Protein AF-A0A1I2FC26-F1 (afdb_monomer)

Structure (mmCIF, N/CA/C/O backbone):
data_AF-A0A1I2FC26-F1
#
_entry.id   AF-A0A1I2FC26-F1
#
loop_
_atom_site.group_PDB
_atom_site.id
_atom_site.type_symbol
_atom_site.label_atom_id
_atom_site.label_alt_id
_atom_site.label_comp_id
_atom_site.label_asym_id
_atom_site.label_entity_id
_atom_site.label_seq_id
_atom_site.pdbx_PDB_ins_code
_atom_site.Cartn_x
_atom_site.Cartn_y
_atom_site.Cartn_z
_atom_site.occupancy
_atom_site.B_iso_or_equiv
_atom_site.auth_seq_id
_atom_site.auth_comp_id
_atom_site.auth_asym_id
_atom_site.auth_atom_id
_atom_site.pdbx_PDB_model_num
ATOM 1 N N . MET A 1 1 ? 27.645 -32.324 -10.667 1.00 37.00 1 MET A N 1
ATOM 2 C CA . MET A 1 1 ? 27.078 -31.389 -9.675 1.00 37.00 1 MET A CA 1
ATOM 3 C C . MET A 1 1 ? 27.015 -30.011 -10.327 1.00 37.00 1 MET A C 1
ATOM 5 O O . MET A 1 1 ? 28.009 -29.304 -10.342 1.00 37.00 1 MET A O 1
ATOM 9 N N . ARG A 1 2 ? 25.910 -29.708 -11.016 1.00 39.06 2 ARG A N 1
ATOM 10 C CA . ARG A 1 2 ? 25.667 -28.442 -11.731 1.00 39.06 2 ARG A CA 1
ATOM 11 C C . ARG A 1 2 ? 24.153 -28.238 -11.766 1.00 39.06 2 ARG A C 1
ATOM 13 O O . ARG A 1 2 ? 23.501 -28.809 -12.629 1.00 39.06 2 ARG A O 1
ATOM 20 N N . ALA A 1 3 ? 23.611 -27.564 -10.758 1.00 38.88 3 ALA A N 1
ATOM 21 C CA . ALA A 1 3 ? 22.201 -27.173 -10.684 1.00 38.88 3 ALA A CA 1
ATOM 22 C C . ALA A 1 3 ? 21.998 -26.243 -9.474 1.00 38.88 3 ALA A C 1
ATOM 24 O O . ALA A 1 3 ? 21.450 -26.688 -8.473 1.00 38.88 3 ALA A O 1
ATOM 25 N N . ALA A 1 4 ? 22.517 -25.010 -9.519 1.00 36.75 4 ALA A N 1
ATOM 26 C CA . ALA A 1 4 ? 22.165 -23.961 -8.545 1.00 36.75 4 ALA A CA 1
ATOM 27 C C . ALA A 1 4 ? 22.642 -22.543 -8.947 1.00 36.75 4 ALA A C 1
ATOM 29 O O . ALA A 1 4 ? 22.916 -21.755 -8.054 1.00 36.75 4 ALA A O 1
ATOM 30 N N . ASP A 1 5 ? 22.783 -22.210 -10.239 1.00 41.78 5 ASP A N 1
ATOM 31 C CA . ASP A 1 5 ? 23.407 -20.926 -10.647 1.00 41.78 5 ASP A CA 1
ATOM 32 C C . ASP A 1 5 ? 22.543 -20.013 -11.539 1.00 41.78 5 ASP A C 1
ATOM 34 O O . ASP A 1 5 ? 23.031 -19.014 -12.049 1.00 41.78 5 ASP A O 1
ATOM 38 N N . GLU A 1 6 ? 21.245 -20.279 -11.705 1.00 44.19 6 GLU A N 1
ATOM 39 C CA . GLU A 1 6 ? 20.371 -19.401 -12.504 1.00 44.19 6 GLU A CA 1
ATOM 40 C C . GLU A 1 6 ? 19.007 -19.211 -11.831 1.00 44.19 6 GLU A C 1
ATOM 42 O O . GLU A 1 6 ? 18.039 -19.888 -12.162 1.00 44.19 6 GLU A O 1
ATOM 47 N N . SER A 1 7 ? 18.914 -18.305 -10.853 1.00 47.28 7 SER A N 1
ATOM 48 C CA . SER A 1 7 ? 17.616 -17.742 -10.433 1.00 47.28 7 SER A CA 1
ATOM 49 C C . SER A 1 7 ? 17.755 -16.406 -9.688 1.00 47.28 7 SER A C 1
ATOM 51 O O . SER A 1 7 ? 16.970 -16.112 -8.788 1.00 47.28 7 SER A O 1
ATOM 53 N N . ASP A 1 8 ? 18.731 -15.577 -10.057 1.00 55.38 8 ASP A N 1
ATOM 54 C CA . AS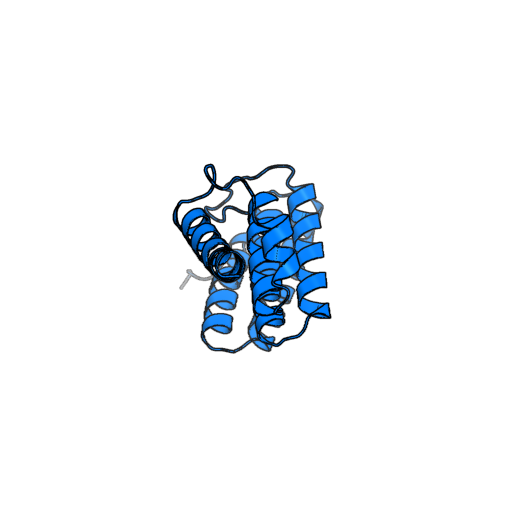P A 1 8 ? 18.916 -14.239 -9.473 1.00 55.38 8 ASP A CA 1
ATOM 55 C C . ASP A 1 8 ? 18.080 -13.171 -10.212 1.00 55.38 8 ASP A C 1
ATOM 57 O O . ASP A 1 8 ? 18.463 -12.008 -10.293 1.00 55.38 8 ASP A O 1
ATOM 61 N N . ASP A 1 9 ? 16.942 -13.563 -10.807 1.00 70.06 9 ASP A N 1
ATOM 62 C CA . ASP A 1 9 ? 16.025 -12.611 -11.436 1.00 70.06 9 ASP A CA 1
ATOM 63 C C . ASP A 1 9 ? 15.339 -11.779 -10.337 1.00 70.06 9 ASP A C 1
ATOM 65 O O . ASP A 1 9 ? 14.575 -12.332 -9.531 1.00 70.06 9 ASP A O 1
ATOM 69 N N . PRO A 1 10 ? 15.556 -10.448 -10.299 1.00 65.38 10 PRO A N 1
ATOM 70 C CA . PRO A 1 10 ? 14.929 -9.566 -9.321 1.00 65.38 10 PRO A CA 1
ATOM 71 C C . PRO A 1 10 ? 13.401 -9.692 -9.270 1.00 65.38 10 PRO A C 1
ATOM 73 O O . PRO A 1 10 ? 12.816 -9.499 -8.205 1.00 65.38 10 PRO A O 1
ATOM 76 N N . LEU A 1 11 ? 12.746 -10.055 -10.381 1.00 65.69 11 LEU A N 1
ATOM 77 C CA . LEU A 1 11 ? 11.296 -10.271 -10.415 1.00 65.69 11 LEU A CA 1
ATOM 78 C C . LEU A 1 11 ? 10.876 -11.555 -9.688 1.00 65.69 11 LEU A C 1
ATOM 80 O O . LEU A 1 11 ? 9.881 -11.553 -8.964 1.00 65.69 11 LEU A O 1
ATOM 84 N N . VAL A 1 12 ? 11.644 -12.640 -9.826 1.00 72.00 12 VAL A N 1
ATOM 85 C CA . VAL A 1 12 ? 11.379 -13.914 -9.134 1.00 72.00 12 VAL A CA 1
ATOM 86 C 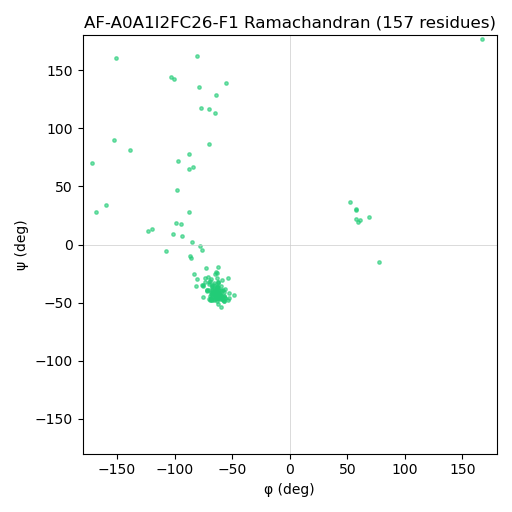C . VAL A 1 12 ? 11.577 -13.746 -7.629 1.00 72.00 12 VAL A C 1
ATOM 88 O O . VAL A 1 12 ? 10.745 -14.192 -6.835 1.00 72.00 12 VAL A O 1
ATOM 91 N N . LEU A 1 13 ? 12.626 -13.024 -7.229 1.00 70.25 13 LEU A N 1
ATOM 92 C CA . LEU A 1 13 ? 12.865 -12.672 -5.829 1.00 70.25 1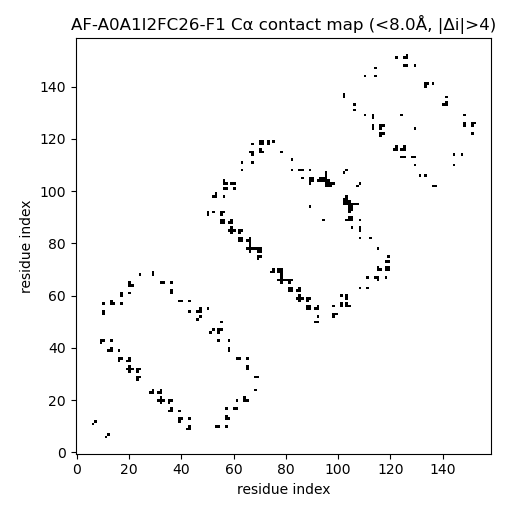3 LEU A CA 1
ATOM 93 C C . LEU A 1 13 ? 11.758 -11.772 -5.268 1.00 70.25 13 LEU A C 1
ATOM 95 O O . LEU A 1 13 ? 11.308 -11.986 -4.144 1.00 70.25 13 LEU A O 1
ATOM 99 N N . ALA A 1 14 ? 11.269 -10.805 -6.045 1.00 67.06 14 ALA A N 1
ATOM 100 C CA . ALA A 1 14 ? 10.157 -9.951 -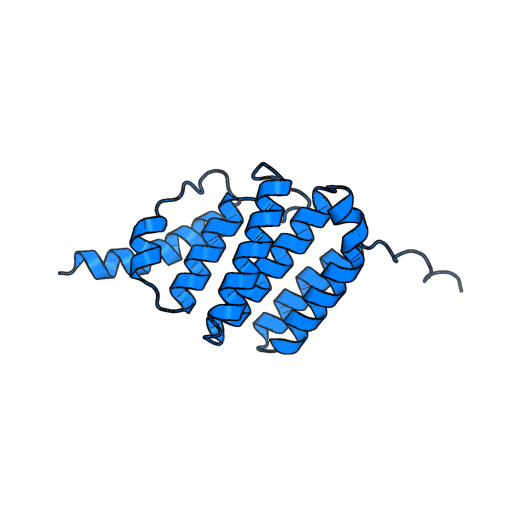5.641 1.00 67.06 14 ALA A CA 1
ATOM 101 C C . ALA A 1 14 ? 8.827 -10.714 -5.529 1.00 67.06 14 ALA A C 1
ATOM 103 O O . ALA A 1 14 ? 8.046 -10.464 -4.610 1.00 67.06 14 ALA A O 1
ATOM 104 N N . LEU A 1 15 ? 8.574 -11.690 -6.403 1.00 70.94 15 LEU A N 1
ATOM 105 C CA . LEU A 1 15 ? 7.409 -12.571 -6.302 1.00 70.94 15 LEU A CA 1
ATOM 106 C C . LEU A 1 15 ? 7.475 -13.464 -5.050 1.00 70.94 15 LEU A C 1
ATOM 108 O O . LEU A 1 15 ? 6.470 -13.641 -4.347 1.00 70.94 15 LEU A O 1
ATOM 112 N N . ALA A 1 16 ? 8.661 -13.994 -4.740 1.00 71.44 16 ALA A N 1
ATOM 113 C CA . ALA A 1 16 ? 8.909 -14.742 -3.512 1.00 71.44 16 ALA A CA 1
ATOM 114 C C . ALA A 1 16 ? 8.730 -13.849 -2.275 1.00 71.44 16 ALA A C 1
ATOM 116 O O . ALA A 1 16 ? 8.029 -14.239 -1.341 1.00 71.44 16 ALA A O 1
ATOM 117 N N . ALA A 1 17 ? 9.266 -12.625 -2.299 1.00 70.12 17 ALA A N 1
ATOM 118 C CA . ALA A 1 17 ? 9.092 -11.641 -1.236 1.00 70.12 17 ALA A CA 1
ATOM 119 C C . ALA A 1 17 ? 7.617 -11.278 -1.038 1.00 70.12 17 ALA A C 1
ATOM 121 O O . ALA A 1 17 ? 7.136 -11.307 0.086 1.00 70.12 17 ALA A O 1
ATOM 122 N N . ARG A 1 18 ? 6.850 -11.063 -2.115 1.00 68.50 18 ARG A N 1
ATOM 123 C CA . ARG A 1 18 ? 5.396 -10.846 -2.053 1.00 68.50 18 ARG A CA 1
ATOM 124 C C . ARG A 1 18 ? 4.704 -11.983 -1.294 1.00 68.50 18 ARG A C 1
ATOM 126 O O . ARG A 1 18 ? 3.872 -11.721 -0.421 1.00 68.50 18 ARG A O 1
ATOM 133 N N . SER A 1 19 ? 5.031 -13.234 -1.613 1.00 71.75 19 SER A N 1
ATOM 134 C CA . SER A 1 19 ? 4.465 -14.415 -0.943 1.00 71.75 19 SER A CA 1
ATOM 135 C C . SER A 1 19 ? 4.919 -14.522 0.519 1.00 71.75 19 SER A C 1
ATOM 137 O O . SER A 1 19 ? 4.095 -14.773 1.398 1.00 71.75 19 SER A O 1
ATOM 139 N N . GLY A 1 20 ? 6.195 -14.246 0.796 1.00 71.69 20 GLY A N 1
ATOM 140 C CA . GLY A 1 20 ? 6.768 -14.222 2.142 1.00 71.69 20 GLY A CA 1
ATOM 141 C C . GLY A 1 20 ? 6.149 -13.144 3.031 1.00 71.69 20 GLY A C 1
ATOM 142 O O . GLY A 1 20 ? 5.716 -13.453 4.135 1.00 71.69 20 GLY A O 1
ATOM 143 N N . THR A 1 21 ? 5.994 -11.915 2.532 1.00 70.88 21 THR A N 1
ATOM 144 C CA . THR A 1 21 ? 5.302 -10.820 3.224 1.00 70.88 21 THR A CA 1
ATOM 145 C C . THR A 1 21 ? 3.878 -11.242 3.572 1.00 70.88 21 THR A C 1
ATOM 147 O O . THR A 1 21 ? 3.451 -11.060 4.702 1.00 70.88 21 THR A O 1
ATOM 150 N N . HIS A 1 22 ? 3.146 -11.887 2.657 1.00 67.44 22 HIS A N 1
ATOM 151 C CA . HIS A 1 22 ? 1.801 -12.381 2.970 1.00 67.44 22 HIS A CA 1
ATOM 152 C C . HIS A 1 22 ? 1.793 -13.415 4.106 1.00 67.44 22 HIS A C 1
ATOM 154 O O . HIS A 1 22 ? 0.983 -13.304 5.024 1.00 67.44 22 HIS A O 1
ATOM 160 N N . ALA A 1 23 ? 2.713 -14.382 4.077 1.00 69.19 23 ALA A N 1
ATOM 161 C CA . ALA A 1 23 ? 2.825 -15.397 5.121 1.00 69.19 23 ALA A CA 1
ATOM 162 C C . ALA A 1 23 ? 3.247 -14.805 6.478 1.00 69.19 23 ALA A C 1
ATOM 164 O O . ALA A 1 23 ? 2.711 -15.196 7.513 1.00 69.19 23 ALA A O 1
ATOM 165 N N . LEU A 1 24 ? 4.178 -13.849 6.490 1.00 71.44 24 LEU A N 1
ATOM 166 C CA . LEU A 1 24 ? 4.630 -13.169 7.706 1.00 71.44 24 LEU A CA 1
ATOM 167 C C . LEU A 1 24 ? 3.496 -12.356 8.339 1.00 71.44 24 LEU A C 1
ATOM 169 O O . LEU A 1 24 ? 3.255 -12.474 9.539 1.00 71.44 24 LEU A O 1
ATOM 173 N N . LEU A 1 25 ? 2.723 -11.636 7.523 1.00 68.50 25 LEU A N 1
ATOM 174 C CA . LEU A 1 25 ? 1.541 -10.905 7.982 1.00 68.50 25 LEU A CA 1
ATOM 175 C C . LEU A 1 25 ? 0.451 -11.828 8.532 1.00 68.50 25 LEU A C 1
ATOM 177 O O . LEU A 1 25 ? -0.160 -11.507 9.547 1.00 68.50 25 LEU A O 1
ATOM 181 N N . ALA A 1 26 ? 0.237 -12.995 7.919 1.00 68.25 26 ALA A N 1
ATOM 182 C CA . ALA A 1 26 ? -0.710 -13.988 8.427 1.00 68.25 26 ALA A CA 1
ATOM 183 C C . ALA A 1 26 ? -0.303 -14.571 9.796 1.00 68.25 26 ALA A C 1
ATOM 185 O O . ALA A 1 26 ? -1.165 -15.010 10.551 1.00 68.25 26 ALA A O 1
ATOM 186 N N . ASN A 1 27 ? 0.993 -14.552 10.127 1.00 71.44 27 ASN A N 1
ATOM 187 C CA . ASN A 1 27 ? 1.540 -15.060 11.390 1.00 71.44 27 ASN A CA 1
ATOM 188 C C . ASN A 1 27 ? 1.860 -13.958 12.412 1.00 71.44 27 ASN A C 1
ATOM 190 O O . ASN A 1 27 ? 2.496 -14.229 13.428 1.00 71.44 27 ASN A O 1
ATOM 194 N N . GLY A 1 28 ? 1.460 -12.713 12.148 1.00 67.75 28 GLY A N 1
ATOM 195 C CA . GLY A 1 28 ? 1.713 -11.590 13.044 1.00 67.75 28 GLY A CA 1
ATOM 196 C C . GLY A 1 28 ? 3.186 -11.174 13.161 1.00 67.75 28 GLY A C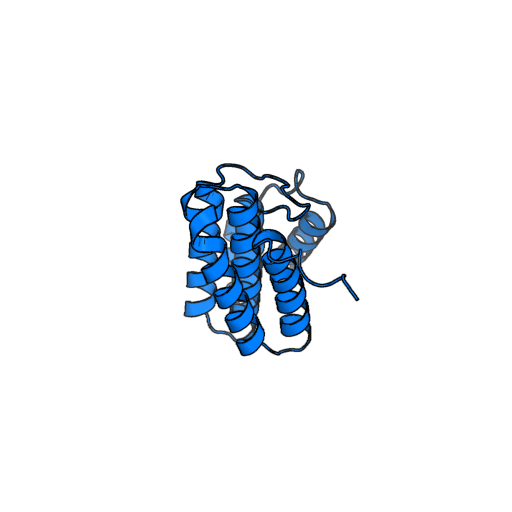 1
ATOM 197 O O . GLY A 1 28 ? 3.589 -10.591 14.164 1.00 67.75 28 GLY A O 1
ATOM 198 N N . ARG A 1 29 ? 4.007 -11.490 12.153 1.00 72.25 29 ARG A N 1
ATOM 199 C CA . ARG A 1 29 ? 5.430 -11.127 12.070 1.00 72.25 29 ARG A CA 1
ATOM 200 C C . ARG A 1 29 ? 5.614 -9.875 11.216 1.00 72.25 29 ARG A C 1
ATOM 202 O O . ARG A 1 29 ? 6.046 -9.934 10.068 1.00 72.25 29 ARG A O 1
ATOM 209 N N . TYR A 1 30 ? 5.200 -8.744 11.766 1.00 65.25 30 TYR A N 1
ATOM 210 C CA . TYR A 1 30 ? 5.012 -7.505 11.013 1.00 65.25 30 TYR A CA 1
ATOM 211 C C . TYR A 1 30 ? 6.323 -6.809 10.645 1.00 65.25 30 TYR A C 1
ATOM 213 O O . TYR A 1 30 ? 6.503 -6.450 9.483 1.00 65.25 30 TYR A O 1
ATOM 221 N N . ASP A 1 31 ? 7.259 -6.699 11.587 1.00 68.12 31 ASP A N 1
ATOM 222 C CA . ASP A 1 31 ? 8.572 -6.090 11.336 1.00 68.12 31 ASP A CA 1
ATOM 223 C C . ASP A 1 31 ? 9.346 -6.862 10.259 1.00 68.12 31 ASP A C 1
ATOM 225 O O . ASP A 1 31 ? 9.879 -6.270 9.322 1.00 68.12 31 ASP A O 1
ATOM 229 N N . ASP A 1 32 ? 9.295 -8.197 10.311 1.00 68.88 32 ASP A N 1
ATOM 230 C CA . ASP A 1 32 ? 9.901 -9.063 9.296 1.00 68.88 32 ASP A CA 1
ATOM 231 C C . ASP A 1 32 ? 9.252 -8.875 7.914 1.00 68.88 32 ASP A C 1
ATOM 233 O O . ASP A 1 32 ? 9.922 -8.921 6.880 1.00 68.88 32 ASP A O 1
ATOM 237 N N . ALA A 1 33 ? 7.930 -8.674 7.873 1.00 68.75 33 ALA A N 1
ATOM 238 C CA . ALA A 1 33 ? 7.199 -8.446 6.631 1.00 68.75 33 ALA A CA 1
ATOM 239 C C . ALA A 1 33 ? 7.587 -7.105 5.984 1.00 68.75 33 ALA A C 1
ATOM 241 O O . ALA A 1 33 ? 7.702 -7.034 4.754 1.00 68.75 33 ALA A O 1
ATOM 242 N N . LEU A 1 34 ? 7.808 -6.071 6.804 1.00 67.88 34 LEU A N 1
ATOM 243 C CA . LEU A 1 34 ? 8.292 -4.758 6.375 1.00 67.88 34 LEU A CA 1
ATOM 244 C C . LEU A 1 34 ? 9.742 -4.822 5.894 1.00 67.88 34 LEU A C 1
ATOM 246 O O . LEU A 1 34 ? 10.053 -4.299 4.823 1.00 67.88 34 LEU A O 1
ATOM 250 N N . GLU A 1 35 ? 10.622 -5.49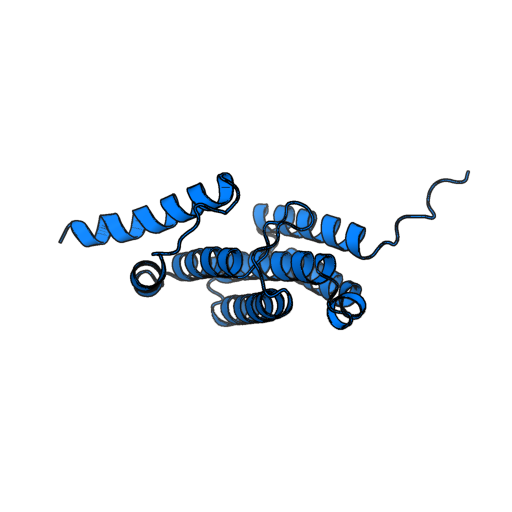7 6.633 1.00 76.56 35 GLU A N 1
ATOM 251 C CA . GLU A 1 35 ? 12.028 -5.664 6.258 1.00 76.56 35 GLU A CA 1
ATOM 252 C C . GLU A 1 35 ? 12.173 -6.420 4.929 1.00 76.56 35 GLU A C 1
ATOM 254 O O . GLU A 1 35 ? 12.907 -5.988 4.031 1.00 76.56 35 GLU A O 1
ATOM 259 N N . LEU A 1 36 ? 11.415 -7.507 4.755 1.00 75.44 36 LEU A N 1
ATOM 260 C CA . LEU A 1 36 ? 11.381 -8.268 3.508 1.00 75.44 36 LEU A CA 1
ATOM 261 C C . LEU A 1 36 ? 10.869 -7.416 2.338 1.00 75.44 36 LEU A C 1
ATOM 263 O O . LEU A 1 36 ? 11.428 -7.472 1.239 1.00 75.44 36 LEU A O 1
ATOM 267 N N . GLY A 1 37 ? 9.843 -6.594 2.578 1.00 72.38 37 GLY A N 1
ATOM 268 C CA . GLY A 1 37 ? 9.311 -5.666 1.585 1.00 72.38 37 GLY A CA 1
ATOM 269 C C . GLY A 1 37 ? 10.329 -4.605 1.157 1.00 72.38 37 GLY A C 1
ATOM 270 O O . GLY A 1 37 ? 10.552 -4.413 -0.038 1.00 72.38 37 GLY A O 1
ATOM 271 N N . ASN A 1 38 ? 11.011 -3.978 2.117 1.00 72.69 38 ASN A N 1
ATOM 272 C CA . ASN A 1 38 ? 12.062 -2.987 1.863 1.00 72.69 38 ASN A CA 1
ATOM 273 C C . ASN A 1 38 ? 13.251 -3.594 1.105 1.00 72.69 38 ASN A C 1
ATOM 275 O O . ASN A 1 38 ? 13.799 -2.987 0.185 1.00 72.69 38 ASN A O 1
ATOM 279 N N . THR A 1 39 ? 13.614 -4.828 1.449 1.00 78.44 39 THR A N 1
ATOM 280 C CA . THR A 1 39 ? 14.682 -5.577 0.783 1.00 78.44 39 THR A CA 1
ATOM 281 C C . THR A 1 39 ? 14.339 -5.878 -0.679 1.00 78.44 39 THR A C 1
ATOM 283 O O . THR A 1 39 ? 15.202 -5.779 -1.556 1.00 78.44 39 THR A O 1
ATOM 286 N N . ALA A 1 40 ? 13.084 -6.225 -0.969 1.00 75.81 40 ALA A N 1
ATOM 287 C CA . ALA A 1 40 ? 12.609 -6.419 -2.336 1.00 75.81 40 ALA A CA 1
ATOM 288 C C . ALA A 1 40 ? 12.555 -5.093 -3.112 1.00 75.81 40 ALA A C 1
ATOM 290 O O . ALA A 1 40 ? 12.994 -5.040 -4.260 1.00 75.81 40 ALA A O 1
ATOM 291 N N . ALA A 1 41 ? 12.104 -4.012 -2.469 1.00 73.38 41 ALA A N 1
ATOM 292 C CA . ALA A 1 41 ? 12.070 -2.672 -3.053 1.00 73.38 41 ALA A CA 1
ATOM 293 C C . ALA A 1 41 ? 13.458 -2.191 -3.491 1.00 73.38 41 ALA A C 1
ATOM 295 O O . ALA A 1 41 ? 13.636 -1.753 -4.628 1.00 73.38 41 ALA A O 1
ATOM 296 N N . ALA A 1 42 ? 14.466 -2.357 -2.631 1.00 79.00 42 ALA A N 1
ATOM 297 C CA . ALA A 1 42 ? 15.843 -1.996 -2.952 1.00 79.00 42 ALA A CA 1
ATOM 298 C C . ALA A 1 42 ? 16.359 -2.740 -4.197 1.00 79.00 42 ALA A C 1
ATOM 300 O O . ALA A 1 42 ? 17.025 -2.142 -5.044 1.00 79.00 42 ALA A O 1
ATOM 301 N N . ARG A 1 43 ? 16.001 -4.022 -4.353 1.00 78.94 43 ARG A N 1
ATOM 302 C CA . ARG A 1 43 ? 16.386 -4.838 -5.517 1.00 78.94 43 ARG A CA 1
ATOM 303 C C . ARG A 1 43 ? 15.634 -4.487 -6.801 1.00 78.94 43 ARG A C 1
ATOM 305 O O . ARG A 1 43 ? 16.184 -4.677 -7.881 1.00 78.94 43 ARG A O 1
ATOM 312 N N . LEU A 1 44 ? 14.405 -3.983 -6.701 1.00 79.25 44 LEU A N 1
ATOM 313 C CA . LEU A 1 44 ? 13.606 -3.557 -7.856 1.00 79.25 44 LEU A CA 1
ATOM 314 C C . LEU A 1 44 ? 13.890 -2.116 -8.303 1.00 79.25 44 LEU A C 1
ATOM 316 O O . LEU A 1 44 ? 13.470 -1.740 -9.395 1.00 79.25 44 LEU A O 1
ATOM 320 N N . SER A 1 45 ? 14.612 -1.329 -7.501 1.00 78.88 45 SER A N 1
ATOM 321 C CA . SER A 1 45 ? 14.834 0.111 -7.712 1.00 78.88 45 SER A CA 1
ATOM 322 C C . SER A 1 45 ? 15.272 0.493 -9.134 1.00 78.88 45 SER A C 1
ATOM 324 O O . SER A 1 45 ? 14.728 1.431 -9.709 1.00 78.88 45 SER A O 1
ATOM 326 N N . SER A 1 46 ? 16.194 -0.257 -9.746 1.00 81.50 46 SER A N 1
ATOM 327 C CA . SER A 1 46 ? 16.676 0.009 -11.110 1.00 81.50 46 SER A CA 1
ATOM 328 C C . SER A 1 46 ? 15.632 -0.260 -12.198 1.00 81.50 46 SER A C 1
ATOM 330 O O . SER A 1 46 ? 15.627 0.422 -13.218 1.00 81.50 46 SER A O 1
ATOM 332 N N . ARG A 1 47 ? 14.737 -1.232 -11.986 1.00 81.00 47 ARG A N 1
ATOM 333 C CA . ARG A 1 47 ? 13.643 -1.561 -12.914 1.00 81.00 47 ARG A CA 1
ATOM 334 C C . ARG A 1 47 ? 12.454 -0.622 -12.747 1.00 81.00 47 ARG A C 1
ATOM 336 O O . ARG A 1 47 ? 11.849 -0.233 -13.738 1.00 81.00 47 ARG A O 1
ATOM 343 N N . VAL A 1 48 ? 12.174 -0.210 -11.511 1.00 80.94 48 VAL A N 1
ATOM 344 C CA . VAL A 1 48 ? 11.207 0.855 -11.210 1.00 80.94 48 VAL A CA 1
ATOM 345 C C . VAL A 1 48 ? 11.644 2.161 -11.870 1.00 80.94 48 VAL A C 1
ATOM 347 O O . VAL A 1 48 ? 10.854 2.767 -12.575 1.00 80.94 48 VAL A O 1
ATOM 350 N N . ALA A 1 49 ? 12.927 2.529 -11.772 1.00 83.25 49 ALA A N 1
ATOM 351 C CA . ALA A 1 49 ? 13.471 3.700 -12.469 1.00 83.25 49 ALA A CA 1
ATOM 352 C C . ALA A 1 49 ? 13.385 3.607 -14.008 1.00 83.25 49 ALA A C 1
ATOM 354 O O . ALA A 1 49 ? 13.475 4.623 -14.693 1.00 83.25 49 ALA A O 1
ATOM 355 N N . ALA A 1 50 ? 13.224 2.399 -14.554 1.00 85.38 50 ALA A N 1
ATOM 356 C CA . ALA A 1 50 ? 13.006 2.154 -15.976 1.00 85.38 50 ALA A CA 1
ATOM 357 C C . ALA A 1 50 ? 11.513 2.053 -16.355 1.00 85.38 50 ALA A C 1
ATOM 359 O O . ALA A 1 50 ? 11.216 1.692 -17.494 1.00 85.38 50 ALA A O 1
ATOM 360 N N . ASN A 1 51 ? 10.588 2.343 -15.429 1.00 81.19 51 ASN A N 1
ATOM 361 C CA . ASN A 1 51 ? 9.139 2.177 -15.584 1.00 81.19 51 ASN A CA 1
ATOM 362 C C . ASN A 1 51 ? 8.731 0.771 -16.053 1.00 81.19 51 ASN A C 1
ATOM 364 O O . ASN A 1 51 ? 7.802 0.617 -16.844 1.00 81.19 51 ASN A O 1
ATOM 368 N N . ASP A 1 52 ? 9.429 -0.270 -15.581 1.00 82.44 52 ASP A N 1
ATOM 369 C CA . ASP A 1 52 ? 9.047 -1.662 -15.840 1.00 82.44 52 ASP A CA 1
ATOM 370 C C . ASP A 1 52 ? 7.692 -1.955 -15.158 1.00 82.44 52 ASP A C 1
ATOM 372 O O . ASP A 1 52 ? 7.634 -2.000 -13.920 1.00 82.44 52 ASP A O 1
ATOM 376 N N . PRO A 1 53 ? 6.606 -2.210 -15.920 1.00 81.06 53 PRO A N 1
ATOM 377 C CA . PRO A 1 53 ? 5.273 -2.409 -15.355 1.00 81.06 53 PRO A CA 1
ATOM 378 C C . PRO A 1 53 ? 5.198 -3.571 -14.358 1.00 81.06 53 PRO A C 1
ATOM 380 O O . PRO A 1 53 ? 4.422 -3.527 -13.399 1.00 81.06 53 PRO A O 1
ATOM 383 N N . ALA A 1 54 ? 6.021 -4.610 -14.539 1.00 78.94 54 ALA A N 1
ATOM 384 C CA . ALA A 1 54 ? 6.069 -5.744 -13.621 1.00 78.94 54 ALA A CA 1
ATOM 385 C C . ALA A 1 54 ? 6.719 -5.362 -12.284 1.00 78.94 54 ALA A C 1
ATOM 387 O O . ALA A 1 54 ? 6.248 -5.785 -11.225 1.00 78.94 54 ALA A O 1
ATOM 388 N N . ALA A 1 55 ? 7.774 -4.545 -12.323 1.00 79.94 55 ALA A N 1
ATOM 389 C CA . ALA A 1 55 ? 8.450 -4.061 -11.125 1.00 79.94 55 ALA A CA 1
ATOM 390 C C . ALA A 1 55 ? 7.563 -3.085 -10.337 1.00 79.94 55 ALA A C 1
ATOM 392 O O . ALA A 1 55 ? 7.433 -3.248 -9.122 1.00 79.94 55 ALA A O 1
ATOM 393 N N . LEU A 1 56 ? 6.899 -2.147 -11.028 1.00 83.56 56 LEU A N 1
ATOM 394 C CA . LEU A 1 56 ? 5.916 -1.229 -10.437 1.00 83.56 56 LEU A CA 1
ATOM 395 C C . LEU A 1 56 ? 4.784 -2.005 -9.750 1.00 83.56 56 LEU A C 1
ATOM 397 O O . LEU A 1 56 ? 4.496 -1.786 -8.574 1.00 83.56 56 LEU A O 1
ATOM 401 N N . SER A 1 57 ? 4.221 -2.999 -10.445 1.00 82.38 57 SER A N 1
ATOM 402 C CA . SER A 1 57 ? 3.129 -3.828 -9.922 1.00 82.38 57 SER A CA 1
ATOM 403 C C . SER A 1 57 ? 3.518 -4.635 -8.682 1.00 82.38 57 SER A C 1
ATOM 405 O O . SER A 1 57 ? 2.760 -4.723 -7.711 1.00 82.38 57 SER A O 1
ATOM 407 N N . LEU A 1 58 ? 4.707 -5.244 -8.691 1.00 80.75 58 LEU A N 1
ATOM 408 C CA . LEU A 1 58 ? 5.193 -6.034 -7.561 1.00 80.75 58 LEU A CA 1
ATOM 409 C C . LEU A 1 58 ? 5.497 -5.154 -6.350 1.00 80.75 58 LEU A C 1
ATOM 411 O O . LEU A 1 58 ? 5.072 -5.488 -5.241 1.00 80.75 58 LEU A O 1
ATOM 415 N N . LEU A 1 59 ? 6.195 -4.036 -6.559 1.00 82.75 59 LEU A N 1
ATOM 416 C CA . LEU A 1 59 ? 6.544 -3.114 -5.484 1.00 82.75 59 LEU A CA 1
ATOM 417 C C . LEU A 1 59 ? 5.297 -2.472 -4.868 1.00 82.75 59 LEU A C 1
ATOM 419 O O . LEU A 1 59 ? 5.141 -2.466 -3.646 1.00 82.75 59 LEU A O 1
ATOM 423 N N . GLY A 1 60 ? 4.362 -2.030 -5.705 1.00 85.69 60 GLY A N 1
ATOM 424 C CA . GLY A 1 60 ? 3.095 -1.476 -5.258 1.00 85.69 60 GLY A CA 1
ATOM 425 C C . GLY A 1 60 ? 2.296 -2.461 -4.403 1.00 85.69 60 GLY A C 1
ATOM 426 O O . GLY A 1 60 ? 1.862 -2.128 -3.303 1.00 85.69 60 GLY A O 1
ATOM 427 N N . MET A 1 61 ? 2.194 -3.729 -4.816 1.00 83.94 61 MET A N 1
ATOM 428 C CA . MET A 1 61 ? 1.544 -4.766 -4.002 1.00 83.94 61 MET A CA 1
ATOM 429 C C . MET A 1 61 ? 2.234 -5.028 -2.659 1.00 83.94 61 MET A C 1
ATOM 431 O O . MET A 1 61 ? 1.557 -5.375 -1.686 1.00 83.94 61 MET A O 1
ATOM 435 N N . ILE A 1 62 ? 3.561 -4.905 -2.594 1.00 82.94 62 ILE A N 1
ATOM 436 C CA . ILE A 1 62 ? 4.308 -5.021 -1.337 1.00 82.94 62 ILE A CA 1
ATOM 437 C C . ILE A 1 62 ? 3.932 -3.864 -0.405 1.00 82.94 62 ILE A C 1
ATOM 439 O O . ILE A 1 62 ? 3.577 -4.118 0.747 1.00 82.94 62 ILE A O 1
ATOM 443 N N . HIS A 1 63 ? 3.927 -2.624 -0.903 1.00 86.50 63 HIS A N 1
ATOM 444 C CA . HIS A 1 63 ? 3.525 -1.452 -0.123 1.00 86.50 63 HIS A CA 1
ATOM 445 C C . HIS A 1 63 ? 2.078 -1.537 0.367 1.00 86.50 63 HIS A C 1
ATOM 447 O O . HIS A 1 63 ? 1.827 -1.311 1.546 1.00 86.50 63 HIS A O 1
ATOM 453 N N . LEU A 1 64 ? 1.141 -1.975 -0.475 1.00 87.44 64 LEU A N 1
ATOM 454 C CA . LEU A 1 64 ? -0.261 -2.144 -0.080 1.00 87.44 64 LEU A CA 1
ATOM 455 C C . LEU A 1 64 ? -0.445 -3.175 1.043 1.00 87.44 64 LEU A C 1
ATOM 457 O O . LEU A 1 64 ? -1.232 -2.973 1.967 1.00 87.44 64 LEU A O 1
ATOM 461 N N . ARG A 1 65 ? 0.302 -4.284 1.003 1.00 84.06 65 ARG A N 1
ATOM 462 C CA . ARG A 1 65 ? 0.274 -5.301 2.069 1.00 84.06 65 ARG A CA 1
ATOM 463 C C . ARG A 1 65 ? 0.883 -4.780 3.364 1.00 84.06 65 ARG A C 1
ATOM 465 O O . ARG A 1 65 ? 0.324 -5.012 4.432 1.00 84.06 65 ARG A O 1
ATOM 472 N N . ALA A 1 66 ? 1.997 -4.066 3.256 1.00 81.06 66 ALA A N 1
ATOM 473 C CA . ALA A 1 66 ? 2.640 -3.400 4.376 1.00 81.06 66 ALA A CA 1
ATOM 474 C C . ALA A 1 66 ? 1.733 -2.319 5.001 1.00 81.06 66 ALA A C 1
ATOM 476 O O . ALA A 1 66 ? 1.699 -2.183 6.220 1.00 81.06 66 ALA A O 1
ATOM 477 N N . ALA A 1 67 ? 0.946 -1.597 4.199 1.00 86.75 67 ALA A N 1
ATOM 478 C CA . ALA A 1 67 ? 0.000 -0.603 4.697 1.00 86.75 67 ALA A CA 1
ATOM 479 C C . ALA A 1 67 ? -1.118 -1.242 5.531 1.00 86.75 67 ALA A C 1
ATOM 481 O O . ALA A 1 67 ? -1.391 -0.790 6.639 1.00 86.75 67 ALA A O 1
ATOM 482 N N . VAL A 1 68 ? -1.717 -2.338 5.043 1.00 84.38 68 VAL A N 1
ATOM 483 C CA . VAL A 1 68 ? -2.718 -3.118 5.804 1.00 84.38 68 VAL A CA 1
ATOM 484 C C . VAL A 1 68 ? -2.124 -3.642 7.112 1.00 84.38 68 VAL A C 1
ATOM 486 O O . VAL A 1 68 ? -2.776 -3.625 8.152 1.00 84.38 68 VAL A O 1
ATOM 489 N N . ALA A 1 69 ? -0.870 -4.085 7.079 1.00 79.56 69 ALA A N 1
ATOM 490 C CA . ALA A 1 69 ? -0.153 -4.510 8.271 1.00 79.56 69 ALA A CA 1
ATOM 491 C C . ALA A 1 69 ? -0.035 -3.386 9.309 1.00 79.56 69 ALA A C 1
ATOM 493 O O . ALA A 1 69 ? -0.452 -3.562 10.450 1.00 79.56 69 ALA A O 1
ATOM 494 N N . ALA A 1 70 ? 0.481 -2.225 8.901 1.00 82.25 70 ALA A N 1
ATOM 495 C CA . ALA A 1 70 ? 0.630 -1.058 9.766 1.00 82.25 70 ALA A CA 1
ATOM 496 C C . ALA A 1 70 ? -0.722 -0.573 10.322 1.00 82.25 70 ALA A C 1
ATOM 498 O O . ALA A 1 70 ? -0.832 -0.268 11.509 1.00 82.25 70 ALA A O 1
ATOM 499 N N . ALA A 1 71 ? -1.774 -0.600 9.498 1.00 85.75 71 ALA A N 1
ATOM 500 C CA . ALA A 1 71 ? -3.134 -0.241 9.892 1.00 85.75 71 ALA A CA 1
ATOM 501 C C . ALA A 1 71 ? -3.658 -1.109 11.045 1.00 85.75 71 ALA A C 1
ATOM 503 O O . ALA A 1 71 ? -4.149 -0.594 12.048 1.00 85.75 71 ALA A O 1
ATOM 504 N N . ARG A 1 72 ? -3.460 -2.430 10.966 1.00 83.12 72 ARG A N 1
ATOM 505 C CA . ARG A 1 72 ? -3.845 -3.371 12.034 1.00 83.12 72 ARG A CA 1
ATOM 506 C C . ARG A 1 72 ? -3.076 -3.160 13.338 1.00 83.12 72 ARG A C 1
ATOM 508 O O . ARG A 1 72 ? -3.589 -3.497 14.400 1.00 83.12 72 ARG A O 1
ATOM 515 N N . HIS A 1 73 ? -1.886 -2.566 13.266 1.00 82.19 73 HIS A N 1
ATOM 516 C CA . HIS A 1 73 ? -1.105 -2.124 14.425 1.00 82.19 73 HIS A CA 1
ATOM 517 C C . HIS A 1 73 ? -1.475 -0.738 14.946 1.00 82.19 73 HIS A C 1
ATOM 519 O O . HIS A 1 73 ? -0.852 -0.272 15.898 1.00 82.19 73 HIS A O 1
ATOM 525 N N . GLN A 1 74 ? -2.475 -0.085 14.350 1.00 85.75 74 GLN A N 1
ATOM 526 C CA . GLN A 1 74 ? -2.846 1.298 14.646 1.00 85.75 74 GLN A CA 1
ATOM 527 C C . GLN A 1 74 ? -1.714 2.304 14.365 1.00 85.75 74 GLN A C 1
ATOM 529 O O . GLN A 1 74 ? -1.734 3.430 14.863 1.00 85.75 74 GLN A O 1
ATOM 534 N N . ASP A 1 75 ? -0.746 1.934 13.521 1.00 84.44 75 ASP A N 1
ATOM 535 C CA . ASP A 1 75 ? 0.302 2.834 13.044 1.00 84.44 75 ASP A CA 1
ATOM 536 C C . ASP A 1 75 ? -0.184 3.576 11.793 1.00 84.44 75 ASP A C 1
ATOM 538 O O . ASP A 1 75 ? 0.141 3.244 10.648 1.00 84.44 75 ASP A O 1
ATOM 542 N N . ARG A 1 76 ? -1.024 4.588 12.031 1.00 89.19 76 ARG A N 1
ATOM 543 C CA . ARG A 1 76 ? -1.589 5.435 10.975 1.00 89.19 76 ARG A CA 1
ATOM 544 C C . ARG A 1 76 ? -0.508 6.123 10.124 1.00 89.19 76 ARG A C 1
ATOM 546 O O . ARG A 1 76 ? -0.625 6.033 8.905 1.00 89.19 76 ARG A O 1
ATOM 553 N N . PRO A 1 77 ? 0.530 6.780 10.688 1.00 88.94 77 PRO A N 1
ATOM 554 C CA . PRO A 1 77 ? 1.565 7.429 9.880 1.00 88.94 77 PRO A CA 1
ATOM 555 C C . PRO A 1 77 ? 2.251 6.477 8.896 1.00 88.94 77 PRO A C 1
ATOM 557 O O . PRO A 1 77 ? 2.393 6.813 7.719 1.00 88.94 77 PRO A O 1
ATOM 560 N N . THR A 1 78 ? 2.631 5.278 9.349 1.00 84.06 78 THR A N 1
ATOM 561 C CA . THR A 1 78 ? 3.272 4.283 8.481 1.00 84.06 78 THR A CA 1
ATOM 562 C C . THR A 1 78 ? 2.299 3.753 7.431 1.00 84.06 78 THR A C 1
ATOM 564 O O . THR A 1 78 ? 2.662 3.658 6.258 1.00 84.06 78 THR A O 1
ATOM 567 N N . ALA A 1 79 ? 1.052 3.455 7.813 1.00 87.38 79 ALA A N 1
ATOM 568 C CA . ALA A 1 79 ? 0.031 2.973 6.884 1.00 87.38 79 ALA A CA 1
ATOM 569 C C . ALA A 1 79 ? -0.253 3.983 5.762 1.00 87.38 79 ALA A C 1
ATOM 571 O O . ALA A 1 79 ? -0.251 3.610 4.590 1.00 87.38 79 ALA A O 1
ATOM 572 N N . THR A 1 80 ? -0.434 5.262 6.104 1.00 89.25 80 THR A N 1
ATOM 573 C CA . THR A 1 80 ? -0.667 6.335 5.129 1.00 89.25 80 THR A CA 1
ATOM 574 C C . THR A 1 80 ? 0.535 6.518 4.203 1.00 89.25 80 THR A C 1
ATOM 576 O O . THR A 1 80 ? 0.364 6.472 2.991 1.00 89.25 80 THR A O 1
ATOM 579 N N . GLY A 1 81 ? 1.759 6.601 4.736 1.00 88.31 81 GLY A N 1
ATOM 580 C CA . GLY A 1 81 ? 2.951 6.764 3.895 1.00 88.31 81 GLY A CA 1
ATOM 581 C C . GLY A 1 81 ? 3.210 5.584 2.948 1.00 88.31 81 GLY A C 1
ATOM 582 O O . GLY A 1 81 ? 3.775 5.760 1.872 1.00 88.31 81 GLY A O 1
ATOM 583 N N . LEU A 1 82 ? 2.794 4.370 3.321 1.00 87.44 82 LEU A N 1
ATOM 584 C CA . LEU A 1 82 ? 2.865 3.199 2.443 1.00 87.44 82 LEU A CA 1
ATOM 585 C C . LEU A 1 82 ? 1.780 3.212 1.359 1.00 87.44 82 LEU A C 1
ATOM 587 O O . LEU A 1 82 ? 2.053 2.778 0.242 1.00 87.44 82 LEU A O 1
ATOM 591 N N . LEU A 1 83 ? 0.579 3.710 1.667 1.00 90.25 83 LEU A N 1
ATOM 592 C CA . LEU A 1 83 ? -0.471 3.911 0.668 1.00 90.25 83 LEU A CA 1
ATOM 593 C C . LEU A 1 83 ? -0.068 4.962 -0.363 1.00 90.25 83 LEU A C 1
ATOM 595 O O . LEU A 1 83 ? -0.231 4.709 -1.549 1.00 90.25 83 LEU A O 1
ATOM 599 N N . ASP A 1 84 ? 0.504 6.081 0.076 1.00 91.62 84 ASP A N 1
ATOM 600 C CA . ASP A 1 84 ? 0.903 7.170 -0.821 1.00 91.62 84 ASP A CA 1
ATOM 601 C C . ASP A 1 84 ? 2.000 6.704 -1.795 1.00 91.62 84 ASP A C 1
ATOM 603 O O . ASP A 1 84 ? 1.899 6.920 -2.997 1.00 91.62 84 ASP A O 1
ATOM 607 N N . ARG A 1 85 ? 2.983 5.924 -1.321 1.00 89.19 85 ARG A N 1
ATOM 608 C CA . ARG A 1 85 ? 3.981 5.285 -2.205 1.00 89.19 85 ARG A CA 1
ATOM 609 C C . ARG A 1 85 ? 3.365 4.291 -3.187 1.00 89.19 85 ARG A C 1
ATOM 611 O O . ARG A 1 85 ? 3.850 4.142 -4.302 1.00 89.19 85 ARG A O 1
ATOM 618 N N . ALA A 1 86 ? 2.343 3.546 -2.767 1.00 89.44 86 ALA A N 1
ATOM 619 C CA . ALA A 1 86 ? 1.644 2.637 -3.670 1.00 89.44 86 ALA A CA 1
ATOM 620 C C . ALA A 1 86 ? 0.817 3.398 -4.717 1.00 89.44 86 ALA A C 1
ATOM 622 O O . ALA A 1 86 ? 0.677 2.911 -5.833 1.00 89.44 86 ALA A O 1
ATOM 623 N N . GLU A 1 87 ? 0.287 4.567 -4.366 1.00 90.25 87 GLU A N 1
ATOM 624 C CA . GLU A 1 87 ? -0.438 5.456 -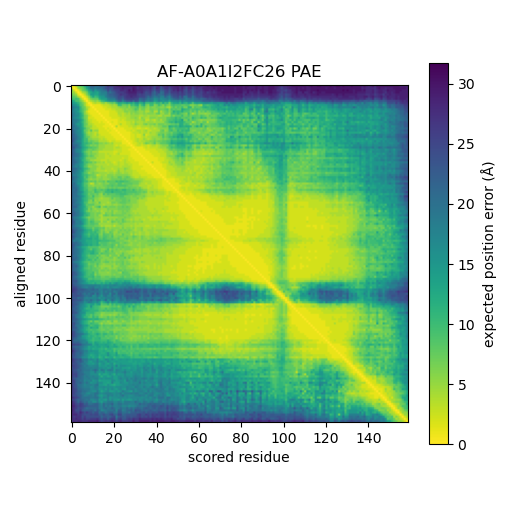5.274 1.00 90.25 87 GLU A CA 1
ATOM 625 C C . GLU A 1 87 ? 0.493 6.042 -6.336 1.00 90.25 87 GLU A C 1
ATOM 627 O O . GLU A 1 87 ? 0.207 5.884 -7.515 1.00 90.25 87 GLU A O 1
ATOM 632 N N . GLU A 1 88 ? 1.664 6.557 -5.946 1.00 89.94 88 GLU A N 1
ATOM 633 C CA . GLU A 1 88 ? 2.696 7.032 -6.885 1.00 89.94 88 GLU A CA 1
ATOM 634 C C . GLU A 1 88 ? 3.057 5.960 -7.931 1.00 89.94 88 GLU A C 1
ATOM 636 O O . GLU A 1 88 ? 3.074 6.221 -9.131 1.00 89.94 88 GLU A O 1
ATOM 641 N N . LEU A 1 89 ? 3.261 4.711 -7.494 1.00 86.75 89 LEU A N 1
ATOM 642 C CA . LEU A 1 89 ? 3.576 3.598 -8.399 1.00 86.75 89 LEU A CA 1
ATOM 643 C C . LEU A 1 89 ? 2.403 3.200 -9.304 1.00 86.75 89 LEU A C 1
ATOM 645 O O . LEU A 1 89 ? 2.618 2.660 -10.390 1.00 86.75 89 LEU A O 1
ATOM 649 N N . ALA A 1 90 ? 1.167 3.392 -8.844 1.00 86.25 90 ALA A N 1
ATOM 650 C CA . ALA A 1 90 ? -0.023 3.141 -9.647 1.00 86.25 90 ALA A CA 1
ATOM 651 C C . ALA A 1 90 ? -0.245 4.252 -10.683 1.00 86.25 90 ALA A C 1
ATOM 653 O O . ALA A 1 90 ? -0.658 3.950 -11.803 1.00 86.25 90 ALA A O 1
ATOM 654 N N . ASP A 1 91 ? 0.079 5.498 -10.340 1.00 86.62 91 ASP A N 1
ATOM 655 C CA . ASP A 1 91 ? 0.071 6.634 -11.261 1.00 86.62 91 ASP A CA 1
ATOM 656 C C . ASP A 1 91 ? 1.141 6.471 -12.348 1.00 86.62 91 ASP A C 1
ATOM 658 O O . ASP A 1 91 ? 0.843 6.656 -13.530 1.00 86.62 91 ASP A O 1
ATOM 662 N N . ASP A 1 92 ? 2.346 6.022 -11.977 1.00 84.00 92 ASP A N 1
ATOM 663 C CA . ASP A 1 92 ? 3.420 5.685 -12.923 1.00 84.00 92 ASP A CA 1
ATOM 664 C C . ASP A 1 92 ? 3.030 4.527 -13.860 1.00 84.00 92 ASP A C 1
ATOM 666 O O . ASP A 1 92 ? 3.440 4.489 -15.024 1.00 84.00 92 ASP A O 1
ATOM 670 N N . LEU A 1 93 ? 2.216 3.581 -13.374 1.00 80.94 93 LEU A N 1
ATOM 671 C CA . LEU A 1 93 ? 1.669 2.491 -14.185 1.00 80.94 93 LEU A CA 1
ATOM 672 C C . LEU A 1 93 ? 0.567 2.978 -15.145 1.00 80.94 93 LEU A C 1
ATOM 674 O O . LEU A 1 93 ? 0.425 2.434 -16.239 1.00 80.94 93 LEU A O 1
ATOM 678 N N . GLY A 1 94 ? -0.204 3.996 -14.753 1.00 71.25 94 GLY A N 1
ATOM 679 C CA . GLY A 1 94 ? -1.158 4.725 -15.597 1.00 71.25 94 GLY A CA 1
ATOM 680 C C . GLY A 1 94 ? -2.499 4.031 -15.880 1.00 71.25 94 GLY A C 1
ATOM 681 O O . GLY A 1 94 ? -3.447 4.693 -16.311 1.00 71.25 94 GLY A O 1
ATOM 682 N N . SER A 1 95 ? -2.628 2.727 -15.630 1.00 71.69 95 SER A N 1
ATOM 683 C CA . SER A 1 95 ? -3.883 1.981 -15.788 1.00 71.69 95 SER A CA 1
ATOM 684 C C . SER A 1 95 ? -3.990 0.794 -14.827 1.00 71.69 95 SER A C 1
ATOM 686 O O . SER A 1 95 ? -3.003 0.316 -14.266 1.00 71.69 95 SER A O 1
ATOM 688 N N . ASP A 1 96 ? -5.222 0.315 -14.618 1.00 64.00 96 ASP A N 1
ATOM 689 C CA . ASP A 1 96 ? -5.481 -0.947 -13.921 1.00 64.00 96 ASP A CA 1
ATOM 690 C C . ASP A 1 96 ? -5.025 -2.121 -14.792 1.00 64.00 96 ASP A C 1
ATOM 692 O O . ASP A 1 96 ? -5.805 -2.696 -15.552 1.00 64.00 96 ASP A O 1
ATOM 696 N N . GLU A 1 97 ? -3.750 -2.476 -14.691 1.00 60.50 97 GLU A N 1
ATOM 697 C CA . GLU A 1 97 ? -3.171 -3.557 -15.476 1.00 60.50 97 GLU A CA 1
ATOM 698 C C . GLU A 1 97 ? -3.043 -4.845 -14.658 1.00 60.50 97 GLU A C 1
ATOM 700 O O . GLU A 1 97 ? -2.705 -4.865 -13.475 1.00 60.50 97 GLU A O 1
ATOM 705 N N . ASN A 1 98 ? -3.288 -5.987 -15.300 1.00 55.50 98 ASN A N 1
ATOM 706 C CA . ASN A 1 98 ? -3.190 -7.293 -14.647 1.00 55.50 98 ASN A CA 1
ATOM 707 C C . ASN A 1 98 ? -1.845 -7.977 -14.922 1.00 55.50 98 ASN A C 1
ATOM 709 O O . ASN A 1 98 ? -1.792 -9.161 -15.268 1.00 55.50 98 ASN A O 1
ATOM 713 N N . TYR A 1 99 ? -0.741 -7.242 -14.778 1.00 52.28 99 TYR A N 1
ATOM 714 C CA . TYR A 1 99 ? 0.584 -7.840 -14.909 1.00 52.28 99 TYR A CA 1
ATOM 715 C C . TYR A 1 99 ? 0.792 -8.883 -13.796 1.00 52.28 99 TYR A C 1
ATOM 717 O O . TYR A 1 99 ? 0.558 -8.628 -12.608 1.00 52.28 99 TYR A O 1
ATOM 725 N N . TRP A 1 100 ? 1.203 -10.095 -14.187 1.00 47.16 100 TRP A N 1
ATOM 726 C CA . TRP A 1 100 ? 1.504 -11.216 -13.282 1.00 47.16 100 TRP A CA 1
ATOM 727 C C . TRP A 1 100 ? 0.357 -11.665 -12.356 1.00 47.16 100 TRP A C 1
ATOM 729 O O . TRP A 1 100 ? 0.610 -12.138 -11.247 1.00 47.16 100 TRP A O 1
ATOM 739 N N . HIS A 1 101 ? -0.909 -11.523 -12.771 1.00 51.34 101 HIS A N 1
ATOM 740 C CA . HIS A 1 101 ? -2.079 -11.845 -11.932 1.00 51.34 101 HIS A CA 1
ATOM 741 C C . HIS A 1 101 ? -2.126 -11.080 -10.596 1.00 51.34 101 HIS A C 1
ATOM 743 O O . HIS A 1 101 ? -2.752 -11.521 -9.629 1.00 51.34 101 HIS A O 1
ATOM 749 N N . THR A 1 102 ? -1.433 -9.943 -10.502 1.00 52.31 102 THR A N 1
ATOM 750 C CA . THR A 1 102 ? -1.401 -9.153 -9.267 1.00 52.31 102 THR A CA 1
ATOM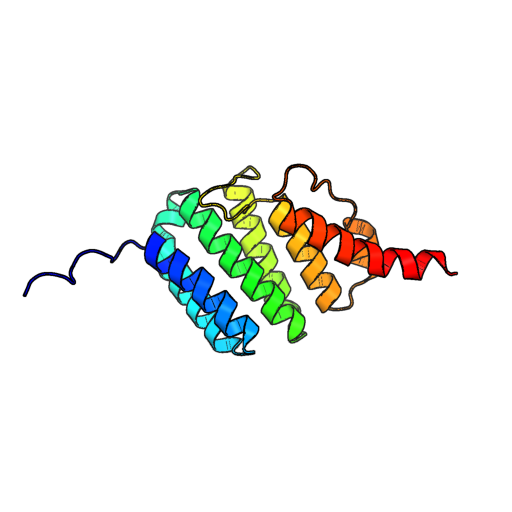 751 C C . THR A 1 102 ? -2.606 -8.227 -9.133 1.00 52.31 102 THR A C 1
ATOM 753 O O . THR A 1 102 ? -2.979 -7.910 -8.001 1.00 52.31 102 THR A O 1
ATOM 756 N N . GLY A 1 103 ? -3.222 -7.842 -10.260 1.00 63.34 103 GLY A N 1
ATOM 757 C CA . GLY A 1 103 ? -4.307 -6.861 -10.323 1.00 63.34 103 GLY A CA 1
ATOM 758 C C . GLY A 1 103 ? -3.921 -5.506 -9.728 1.00 63.34 103 GLY A C 1
ATOM 759 O O . GLY A 1 103 ? -4.767 -4.866 -9.108 1.00 63.34 103 GLY A O 1
ATOM 760 N N . PHE A 1 104 ? -2.641 -5.125 -9.796 1.00 75.94 104 PHE A N 1
ATOM 761 C CA . PHE A 1 104 ? -2.157 -3.857 -9.261 1.00 75.94 104 PHE A CA 1
ATOM 762 C C . PHE A 1 104 ? -2.471 -2.702 -10.212 1.00 75.94 104 PHE A C 1
ATOM 764 O O . PHE A 1 104 ? -2.276 -2.804 -11.414 1.00 75.94 104 PHE A O 1
ATOM 771 N N . GLY A 1 105 ? -2.950 -1.604 -9.642 1.00 82.06 105 GLY A N 1
ATOM 772 C CA . GLY A 1 105 ? -3.356 -0.413 -10.367 1.00 82.06 105 GLY A CA 1
ATOM 773 C C . GLY A 1 105 ? -4.147 0.529 -9.461 1.00 82.06 105 GLY A C 1
ATOM 774 O O . GLY A 1 105 ? -4.402 0.180 -8.296 1.00 82.06 105 GLY A O 1
ATOM 775 N N . PRO A 1 106 ? -4.541 1.705 -9.971 1.00 83.19 106 PRO A N 1
ATOM 776 C CA . PRO A 1 106 ? -5.204 2.746 -9.188 1.00 83.19 106 PRO A CA 1
ATOM 777 C C . PRO A 1 106 ? -6.439 2.254 -8.419 1.00 83.19 106 PRO A C 1
ATOM 779 O O . PRO A 1 106 ? -6.600 2.550 -7.233 1.00 83.19 106 PRO A O 1
ATOM 782 N N . THR A 1 107 ? -7.281 1.412 -9.027 1.00 82.44 107 THR A N 1
ATOM 783 C CA . THR A 1 107 ? -8.476 0.886 -8.346 1.00 82.44 107 THR A CA 1
ATOM 784 C C . THR A 1 107 ? -8.097 -0.043 -7.194 1.00 82.44 107 THR A C 1
ATOM 786 O O . THR A 1 107 ? -8.737 -0.044 -6.141 1.00 82.44 107 THR A O 1
ATOM 789 N N . ASN A 1 108 ? -7.023 -0.819 -7.343 1.00 82.69 108 ASN A N 1
ATOM 790 C CA . ASN A 1 108 ? -6.564 -1.712 -6.285 1.00 82.69 108 ASN A CA 1
ATOM 791 C C . ASN A 1 108 ? -5.966 -0.949 -5.093 1.00 82.69 108 ASN A C 1
ATOM 793 O O . ASN A 1 108 ? -6.154 -1.372 -3.948 1.00 82.69 108 ASN A O 1
ATOM 797 N N . VAL A 1 109 ? -5.299 0.182 -5.349 1.00 87.88 109 VAL A N 1
ATOM 798 C CA . VAL A 1 109 ? -4.843 1.105 -4.299 1.00 87.88 109 VAL A CA 1
ATOM 799 C C . VAL A 1 109 ? -6.043 1.660 -3.534 1.00 87.88 109 VAL A C 1
ATOM 801 O O . VAL A 1 109 ? -6.052 1.595 -2.307 1.00 87.88 109 VAL A O 1
ATOM 804 N N . LEU A 1 110 ? -7.096 2.105 -4.228 1.00 86.31 110 LEU A N 1
ATOM 805 C CA . LEU A 1 110 ? -8.316 2.620 -3.592 1.00 86.31 110 LEU A CA 1
ATOM 806 C C . LEU A 1 110 ? -9.012 1.575 -2.709 1.00 86.31 110 LEU A C 1
ATOM 808 O O . LEU A 1 110 ? -9.351 1.870 -1.563 1.00 86.31 110 LEU A O 1
ATOM 812 N N . VAL A 1 111 ? -9.175 0.339 -3.195 1.00 85.56 111 VAL A N 1
ATOM 813 C CA . VAL A 1 111 ? -9.738 -0.767 -2.394 1.00 85.56 111 VAL A CA 1
ATOM 814 C C . VAL A 1 111 ? -8.911 -0.993 -1.121 1.00 85.56 111 VAL A C 1
ATOM 816 O O . VAL A 1 111 ? -9.462 -1.138 -0.030 1.00 85.56 111 VAL A O 1
ATOM 819 N N . HIS A 1 112 ? -7.581 -0.994 -1.234 1.00 87.44 112 HIS A N 1
ATOM 820 C CA . HIS A 1 112 ? -6.699 -1.136 -0.076 1.00 87.44 112 HIS A CA 1
ATOM 821 C C . HIS A 1 112 ? -6.754 0.060 0.874 1.00 87.44 112 HIS A C 1
ATOM 823 O O . HIS A 1 112 ? -6.743 -0.150 2.083 1.00 87.44 112 HIS A O 1
ATOM 829 N N . ARG A 1 113 ? -6.841 1.288 0.355 1.00 90.94 113 ARG A N 1
ATOM 830 C CA . ARG A 1 113 ? -6.974 2.511 1.156 1.00 90.94 113 ARG A CA 1
ATOM 831 C C . ARG A 1 113 ? -8.244 2.457 2.001 1.00 90.94 113 ARG A C 1
ATOM 833 O O . ARG A 1 113 ? -8.188 2.726 3.193 1.00 90.94 113 ARG A O 1
ATOM 840 N N . LEU A 1 114 ? -9.362 2.011 1.432 1.00 87.94 114 LEU A N 1
ATOM 841 C CA . LEU A 1 114 ? -10.608 1.814 2.181 1.00 87.94 114 LEU A CA 1
ATOM 842 C C . LEU A 1 114 ? -10.477 0.745 3.271 1.00 87.94 114 LEU A C 1
ATOM 844 O O . LEU A 1 114 ? -10.943 0.962 4.386 1.00 87.94 114 LEU A O 1
ATOM 848 N N . SER A 1 115 ? -9.822 -0.382 2.976 1.00 85.69 115 SER A N 1
ATOM 849 C CA . SER A 1 115 ? -9.550 -1.425 3.975 1.00 85.69 115 SER A CA 1
ATOM 850 C C . SER A 1 115 ? -8.646 -0.918 5.105 1.00 85.69 115 SER A C 1
ATOM 852 O O . SER A 1 115 ? -8.926 -1.191 6.267 1.00 85.69 115 SER A O 1
ATOM 854 N N . VAL A 1 116 ? -7.603 -0.148 4.784 1.00 89.00 116 VAL A N 1
ATOM 855 C CA . VAL A 1 116 ? -6.702 0.472 5.768 1.00 89.00 116 VAL A CA 1
ATOM 856 C C . VAL A 1 116 ? -7.442 1.484 6.637 1.00 89.00 116 VAL A C 1
ATOM 858 O O . VAL A 1 116 ? -7.297 1.462 7.854 1.00 89.00 116 VAL A O 1
ATOM 861 N N . GLU A 1 117 ? -8.257 2.356 6.045 1.00 89.56 117 GLU A N 1
ATOM 862 C CA . GLU A 1 117 ? -9.034 3.337 6.807 1.00 89.56 117 GLU A CA 1
ATOM 863 C C . GLU A 1 117 ? -10.086 2.664 7.693 1.00 89.56 117 GLU A C 1
ATOM 865 O O . GLU A 1 117 ? -10.331 3.138 8.800 1.00 89.56 117 GLU A O 1
ATOM 870 N N . LEU A 1 118 ? -10.657 1.534 7.262 1.00 86.81 118 LEU A N 1
ATOM 871 C CA . LEU A 1 118 ? -11.527 0.717 8.105 1.00 86.81 118 LEU A CA 1
ATOM 872 C C . LEU A 1 118 ? -10.764 0.100 9.288 1.00 86.81 118 LEU A C 1
ATOM 874 O O . LEU A 1 118 ? -11.244 0.193 10.413 1.00 86.81 118 LEU A O 1
ATOM 878 N N . ASP A 1 119 ? -9.584 -0.482 9.046 1.00 86.94 119 ASP A N 1
ATOM 879 C CA . ASP A 1 119 ? -8.718 -1.054 10.092 1.00 86.94 119 ASP A CA 1
ATOM 880 C C . ASP A 1 119 ? -8.224 0.024 11.083 1.00 86.94 119 ASP A C 1
ATOM 882 O O . ASP A 1 119 ? -7.930 -0.279 12.238 1.00 86.94 119 ASP A O 1
ATOM 886 N N . LEU A 1 120 ? -8.175 1.292 10.660 1.00 88.44 120 LEU A N 1
ATOM 887 C CA . LEU A 1 120 ? -7.851 2.461 11.487 1.00 88.44 120 LEU A CA 1
ATOM 888 C C . LEU A 1 120 ? -9.094 3.177 12.066 1.00 88.44 120 LEU A C 1
ATOM 890 O O . LEU A 1 120 ? -9.004 4.349 12.449 1.00 88.44 120 LEU A O 1
ATOM 894 N N . ASP A 1 121 ? -10.255 2.513 12.082 1.00 88.12 121 ASP A N 1
ATOM 895 C CA . ASP A 1 121 ? -11.537 2.998 12.620 1.00 88.12 121 ASP A CA 1
ATOM 896 C C . ASP A 1 121 ? -12.090 4.291 11.973 1.00 88.12 121 ASP A C 1
ATOM 898 O O . ASP A 1 121 ? -12.988 4.953 12.504 1.00 88.12 121 ASP A O 1
ATOM 902 N N . ASN A 1 122 ? -11.628 4.654 10.774 1.00 86.94 122 ASN A N 1
ATOM 903 C CA . ASN A 1 122 ? -12.112 5.814 10.024 1.00 86.94 122 ASN A CA 1
ATOM 904 C C . ASN A 1 122 ? -13.321 5.463 9.142 1.00 86.94 122 ASN A C 1
ATOM 906 O O . ASN A 1 122 ? -13.305 5.527 7.911 1.00 86.94 122 ASN A O 1
ATOM 910 N N . VAL A 1 123 ? -14.417 5.103 9.805 1.00 83.81 123 VAL A N 1
ATOM 911 C CA . VAL A 1 123 ? -15.659 4.664 9.153 1.00 83.81 123 VAL A CA 1
ATOM 912 C C . VAL A 1 123 ? -16.258 5.735 8.230 1.00 83.81 123 VAL A C 1
ATOM 914 O O . VAL A 1 123 ? -16.815 5.407 7.180 1.00 83.81 123 VAL A O 1
ATOM 917 N N . SER A 1 124 ? -16.142 7.016 8.594 1.00 83.62 124 SER A N 1
ATOM 918 C CA . SER A 1 124 ? -16.670 8.129 7.793 1.00 83.62 124 SER A CA 1
ATOM 919 C C . SER A 1 124 ? -16.034 8.175 6.405 1.00 83.62 124 SER A C 1
ATOM 921 O O . SER A 1 124 ? -16.757 8.247 5.411 1.00 83.62 124 SER A O 1
ATOM 923 N N . TYR A 1 125 ? -14.708 8.025 6.330 1.00 85.00 125 TYR A N 1
ATOM 924 C CA . TYR A 1 125 ? -13.979 8.008 5.065 1.00 85.00 125 TYR A CA 1
ATOM 925 C C . TYR A 1 125 ? -14.430 6.864 4.153 1.00 85.00 125 TYR A C 1
ATOM 927 O O . TYR A 1 125 ? -14.639 7.073 2.957 1.00 85.00 125 TYR A O 1
ATOM 935 N N . VAL A 1 126 ? -14.634 5.667 4.712 1.00 82.88 126 VAL A N 1
ATOM 936 C CA . VAL A 1 126 ? -15.062 4.484 3.949 1.00 82.88 126 VAL A CA 1
ATOM 937 C C . VAL A 1 126 ? -16.460 4.671 3.363 1.00 82.88 126 VAL A C 1
ATOM 939 O O . VAL A 1 126 ? -16.721 4.270 2.232 1.00 82.88 126 VAL A O 1
ATOM 942 N N . VAL A 1 127 ? -17.372 5.307 4.098 1.00 80.00 127 VAL A N 1
ATOM 943 C CA . VAL A 1 127 ? -18.727 5.578 3.594 1.00 80.00 127 VAL A CA 1
ATOM 944 C C . VAL A 1 127 ? -18.715 6.637 2.490 1.00 80.00 127 VAL A C 1
ATOM 946 O O . VAL A 1 127 ? -19.459 6.503 1.518 1.00 80.00 127 VAL A O 1
ATOM 949 N N . GLU A 1 128 ? -17.888 7.671 2.631 1.00 82.62 128 GLU A N 1
ATOM 950 C CA . GLU A 1 128 ? -17.782 8.767 1.661 1.00 82.62 128 GLU A CA 1
ATOM 951 C C . GLU A 1 128 ? -17.097 8.329 0.361 1.00 82.62 128 GLU A C 1
ATOM 953 O O . GLU A 1 128 ? -17.567 8.675 -0.722 1.00 82.62 128 GLU A O 1
ATOM 958 N N . ASN A 1 129 ? -16.045 7.510 0.458 1.00 80.31 129 ASN A N 1
ATOM 959 C CA . ASN A 1 129 ? -15.184 7.150 -0.672 1.00 80.31 129 ASN A CA 1
ATOM 960 C C . ASN A 1 129 ? -15.376 5.704 -1.165 1.00 80.31 129 ASN A C 1
ATOM 962 O O . ASN A 1 129 ? -14.808 5.311 -2.178 1.00 80.31 129 ASN A O 1
ATOM 966 N N . GLY A 1 130 ? -16.190 4.888 -0.487 1.00 73.69 130 GLY A N 1
ATOM 967 C CA . GLY A 1 130 ? -16.326 3.453 -0.773 1.00 73.69 130 GLY A CA 1
ATOM 968 C C . GLY A 1 130 ? -17.157 3.084 -2.003 1.00 73.69 130 GLY A C 1
ATOM 969 O O . GLY A 1 130 ? -17.229 1.911 -2.382 1.00 73.69 130 GLY A O 1
ATOM 970 N N . ARG A 1 131 ? -17.774 4.070 -2.661 1.00 78.00 131 ARG A N 1
ATOM 971 C CA . ARG A 1 131 ? -18.542 3.883 -3.901 1.00 78.00 131 ARG A CA 1
ATOM 972 C C . ARG A 1 131 ? -17.627 3.885 -5.127 1.00 78.00 131 ARG A C 1
ATOM 974 O O . ARG A 1 131 ? -17.711 4.774 -5.968 1.00 78.00 131 ARG A O 1
ATOM 981 N N . ILE A 1 132 ? -16.779 2.870 -5.224 1.00 75.88 132 ILE A N 1
ATOM 982 C CA . ILE A 1 132 ? -15.891 2.648 -6.371 1.00 75.88 132 ILE A CA 1
ATOM 983 C C . ILE A 1 132 ? -16.425 1.536 -7.280 1.00 75.88 132 ILE A C 1
ATOM 985 O O . ILE A 1 132 ? -17.013 0.560 -6.808 1.00 75.88 132 ILE A O 1
ATOM 989 N N . ASN A 1 133 ? -16.235 1.693 -8.593 1.00 71.62 133 ASN A N 1
ATOM 990 C CA . ASN A 1 133 ? -16.541 0.643 -9.560 1.00 71.62 133 ASN A CA 1
ATOM 991 C C . ASN A 1 133 ? -15.427 -0.412 -9.520 1.00 71.62 133 ASN A C 1
ATOM 993 O O . ASN A 1 133 ? -14.279 -0.105 -9.820 1.00 71.62 133 ASN A O 1
ATOM 997 N N . VAL A 1 134 ? -15.777 -1.641 -9.143 1.00 68.88 134 VAL A N 1
ATOM 998 C CA . VAL A 1 134 ? -14.850 -2.781 -9.035 1.00 68.88 134 VAL A CA 1
ATOM 999 C C . VAL A 1 134 ? -15.249 -3.933 -9.959 1.00 68.88 134 VAL A C 1
ATOM 1001 O O . VAL A 1 134 ? -14.777 -5.056 -9.789 1.00 68.88 134 VAL A O 1
ATOM 1004 N N . ASP A 1 135 ? -16.157 -3.696 -10.907 1.00 69.50 135 ASP A N 1
ATOM 1005 C CA . ASP A 1 135 ? -16.730 -4.751 -11.751 1.00 69.50 135 ASP A CA 1
ATOM 1006 C C . ASP A 1 135 ? -15.736 -5.282 -12.796 1.00 69.50 135 ASP A C 1
ATOM 1008 O O . ASP A 1 135 ? -15.889 -6.402 -13.280 1.00 69.50 135 ASP A O 1
ATOM 1012 N N . HIS A 1 136 ? -14.690 -4.511 -13.104 1.00 67.06 136 HIS A N 1
ATOM 1013 C CA . HIS A 1 136 ? -13.581 -4.910 -13.976 1.00 67.06 136 HIS A CA 1
ATOM 1014 C C . HIS A 1 136 ? -12.451 -5.647 -13.241 1.00 67.06 136 HIS A C 1
ATOM 1016 O O . HIS A 1 136 ? -11.550 -6.182 -13.887 1.00 67.06 136 HIS A O 1
ATOM 1022 N N . MET A 1 137 ? -12.476 -5.685 -11.905 1.00 65.62 137 MET A N 1
ATOM 1023 C CA . MET A 1 137 ? -11.442 -6.339 -11.099 1.00 65.62 137 MET A CA 1
ATOM 1024 C C . MET A 1 137 ? -11.641 -7.866 -11.012 1.00 65.62 137 MET A C 1
ATOM 1026 O O . MET A 1 137 ? -12.746 -8.372 -11.225 1.00 65.62 137 MET A O 1
ATOM 1030 N N . PRO A 1 138 ? -10.597 -8.633 -10.631 1.00 67.38 138 PRO A N 1
ATOM 1031 C CA . PRO A 1 138 ? -10.745 -10.049 -10.304 1.00 67.38 138 PRO A CA 1
ATOM 1032 C C . PRO A 1 138 ? -11.806 -10.283 -9.218 1.00 67.38 138 PRO A C 1
ATOM 1034 O O . PRO A 1 138 ? -11.846 -9.573 -8.213 1.00 67.38 138 PRO A O 1
ATOM 1037 N N . GLN A 1 139 ? -12.625 -11.326 -9.386 1.00 62.12 139 GLN A N 1
ATOM 1038 C CA . GLN A 1 139 ? -13.844 -11.545 -8.596 1.00 62.12 139 GLN A CA 1
ATOM 1039 C C . GLN A 1 139 ? -13.609 -11.598 -7.074 1.00 62.12 139 GLN A C 1
ATOM 1041 O O . GLN A 1 139 ? -14.406 -11.053 -6.312 1.00 62.12 139 GLN A O 1
ATOM 1046 N N . GLU A 1 140 ? -12.506 -12.208 -6.625 1.00 63.41 140 GLU A N 1
ATOM 1047 C CA . GLU A 1 140 ? -12.111 -12.257 -5.207 1.00 63.41 140 GLU A CA 1
ATOM 1048 C C . GLU A 1 140 ? -11.970 -10.846 -4.609 1.00 63.41 140 GLU A C 1
ATOM 1050 O O . GLU A 1 140 ? -12.429 -10.572 -3.500 1.00 63.41 140 GLU A O 1
ATOM 1055 N N . ARG A 1 141 ? -11.393 -9.920 -5.382 1.00 64.81 141 ARG A N 1
ATOM 1056 C CA . ARG A 1 141 ? -11.148 -8.533 -4.981 1.00 64.81 141 ARG A CA 1
ATOM 1057 C C . ARG A 1 141 ? -12.446 -7.739 -4.882 1.00 64.81 141 ARG A C 1
ATOM 1059 O O . ARG A 1 141 ? -12.687 -7.070 -3.878 1.00 64.81 141 ARG A O 1
ATOM 1066 N N . SER A 1 142 ? -13.301 -7.869 -5.895 1.00 59.06 142 SER A N 1
ATOM 1067 C CA . SER A 1 142 ? -14.599 -7.194 -5.951 1.00 59.06 142 SER A CA 1
ATOM 1068 C C . SER A 1 142 ? -15.523 -7.655 -4.822 1.00 59.06 142 SER A C 1
ATOM 1070 O O . SER A 1 142 ? -16.268 -6.851 -4.266 1.00 59.06 142 SER A O 1
ATOM 1072 N N . VAL A 1 143 ? -15.478 -8.941 -4.454 1.00 62.72 143 VAL A N 1
ATOM 1073 C CA . VAL A 1 143 ? -16.276 -9.490 -3.346 1.00 62.72 143 VAL A CA 1
ATOM 1074 C C . VAL A 1 143 ? -15.797 -8.960 -1.996 1.00 62.72 143 VAL A C 1
ATOM 1076 O O . VAL A 1 143 ? -16.634 -8.488 -1.227 1.00 62.72 143 VAL A O 1
ATOM 1079 N N . SER A 1 144 ? -14.489 -8.975 -1.720 1.00 67.88 144 SER A N 1
ATOM 1080 C CA . SER A 1 144 ? -13.940 -8.439 -0.464 1.00 67.88 144 SER A CA 1
ATOM 1081 C C . SER A 1 144 ? -14.303 -6.966 -0.272 1.00 67.88 144 SER A C 1
ATOM 1083 O O . SER A 1 144 ? -14.875 -6.613 0.756 1.00 67.88 144 SER A O 1
ATOM 1085 N N . HIS A 1 145 ? -14.120 -6.136 -1.308 1.00 63.06 145 HIS A N 1
ATOM 1086 C CA . HIS A 1 145 ? -14.534 -4.727 -1.276 1.00 63.06 145 HIS A CA 1
ATOM 1087 C C . HIS A 1 145 ? -16.028 -4.559 -0.959 1.00 63.06 145 HIS A C 1
ATOM 1089 O O . HIS A 1 145 ? -16.412 -3.761 -0.106 1.00 63.06 145 HIS A O 1
ATOM 1095 N N . ARG A 1 146 ? -16.899 -5.342 -1.610 1.00 68.94 146 ARG A N 1
ATOM 1096 C CA . ARG A 1 146 ? -18.351 -5.282 -1.368 1.00 68.94 146 ARG A CA 1
ATOM 1097 C C . ARG A 1 146 ? -18.718 -5.672 0.069 1.00 68.94 146 ARG A C 1
ATOM 1099 O O . ARG A 1 146 ? -19.643 -5.083 0.622 1.00 68.94 146 ARG A O 1
ATOM 1106 N N . ILE A 1 147 ? -18.017 -6.631 0.677 1.00 70.00 147 ILE A N 1
ATOM 1107 C CA . ILE A 1 147 ? -18.227 -7.029 2.080 1.00 70.00 147 ILE A CA 1
ATOM 1108 C C . ILE A 1 147 ? -17.793 -5.907 3.030 1.00 70.00 147 ILE A C 1
ATOM 1110 O O . ILE A 1 147 ? -18.558 -5.538 3.929 1.00 70.00 147 ILE A O 1
ATOM 1114 N N . ASP A 1 148 ? -16.607 -5.345 2.803 1.00 62.06 148 ASP A N 1
ATOM 1115 C CA . ASP A 1 148 ? -16.041 -4.279 3.631 1.00 62.06 148 ASP A CA 1
ATOM 1116 C C . ASP A 1 148 ? -16.867 -2.991 3.537 1.00 62.06 148 ASP A C 1
ATOM 1118 O O . ASP A 1 148 ? -17.066 -2.318 4.544 1.00 62.06 148 ASP A O 1
ATOM 1122 N N . PHE A 1 149 ? -17.448 -2.690 2.371 1.00 65.75 149 PHE A N 1
ATOM 1123 C CA . PHE A 1 149 ? -18.353 -1.553 2.187 1.00 65.75 149 PHE A CA 1
ATOM 1124 C C . PHE A 1 149 ? -19.763 -1.787 2.762 1.00 65.75 149 PHE A C 1
ATOM 1126 O O . PHE A 1 149 ? -20.391 -0.861 3.281 1.00 65.75 149 PHE A O 1
ATOM 1133 N N . ALA A 1 150 ? -20.289 -3.016 2.710 1.00 63.28 150 ALA A N 1
ATOM 1134 C CA . ALA A 1 150 ? -21.638 -3.314 3.197 1.00 63.28 150 ALA A CA 1
ATOM 1135 C C . ALA A 1 150 ? -21.773 -3.176 4.726 1.00 63.28 150 ALA A C 1
ATOM 1137 O O . ALA A 1 150 ? -22.820 -2.739 5.215 1.00 63.28 150 ALA A O 1
ATOM 1138 N N . ARG A 1 151 ? -20.725 -3.521 5.489 1.00 60.69 151 ARG A N 1
ATOM 1139 C CA . ARG A 1 151 ? -20.736 -3.489 6.964 1.00 60.69 151 ARG A CA 1
ATOM 1140 C C . ARG A 1 151 ? -20.950 -2.074 7.542 1.00 60.69 151 ARG A C 1
ATOM 1142 O O . ARG A 1 151 ? -21.874 -1.914 8.343 1.00 60.69 151 ARG A O 1
ATOM 1149 N N . PRO A 1 152 ? -20.190 -1.039 7.138 1.00 58.75 152 PRO A N 1
ATOM 1150 C CA . PRO A 1 152 ? -20.399 0.331 7.601 1.00 58.75 152 PRO A CA 1
ATOM 1151 C C . PRO A 1 152 ? -21.742 0.935 7.178 1.00 58.75 152 PRO A C 1
ATOM 1153 O O . PRO A 1 152 ? -22.405 1.605 7.973 1.00 58.75 152 PRO A O 1
ATOM 1156 N N . VAL A 1 153 ? -22.174 0.691 5.935 1.00 58.88 153 VAL A N 1
ATOM 1157 C CA . VAL A 1 153 ? -23.406 1.278 5.383 1.00 58.88 153 VAL A CA 1
ATOM 1158 C C . VAL A 1 153 ? -24.648 0.750 6.105 1.00 58.88 153 VAL A C 1
ATOM 1160 O O . VAL A 1 153 ? -25.533 1.535 6.449 1.00 58.88 153 VAL A O 1
ATOM 1163 N N . ALA A 1 154 ? -24.688 -0.549 6.416 1.00 57.31 154 ALA A N 1
ATOM 1164 C CA . ALA A 1 154 ? -25.800 -1.164 7.142 1.00 57.31 154 ALA A CA 1
ATOM 1165 C C . ALA A 1 154 ? -25.987 -0.592 8.564 1.00 57.31 154 ALA A C 1
ATOM 1167 O O . ALA A 1 154 ? -27.122 -0.475 9.039 1.00 57.31 154 ALA A O 1
ATOM 1168 N N . CYS A 1 155 ? -24.900 -0.185 9.230 1.00 57.88 155 CYS A N 1
ATOM 1169 C CA . CYS A 1 155 ? -24.952 0.479 10.536 1.00 57.88 155 CYS A CA 1
ATOM 1170 C C . CYS A 1 155 ? -25.509 1.910 10.463 1.00 57.88 155 CYS A C 1
ATOM 1172 O O . CYS A 1 155 ? -26.119 2.372 11.426 1.00 57.88 155 CYS A O 1
ATOM 1174 N N . ARG A 1 156 ? -25.358 2.608 9.328 1.00 50.66 156 ARG A N 1
ATOM 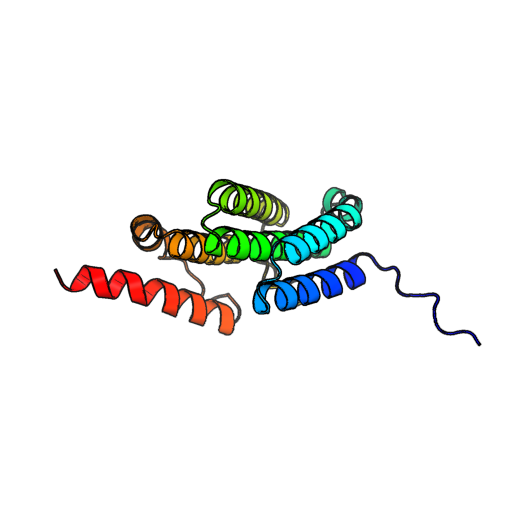1175 C CA . ARG A 1 156 ? -25.843 3.989 9.150 1.00 50.66 156 ARG A CA 1
ATOM 1176 C C . ARG A 1 156 ? -27.339 4.064 8.826 1.00 50.66 156 ARG A C 1
ATOM 1178 O O . ARG A 1 156 ? -27.989 5.023 9.219 1.00 50.66 156 ARG A O 1
ATOM 1185 N N . THR A 1 157 ? -27.903 3.047 8.175 1.00 49.75 157 THR A N 1
ATOM 1186 C CA . THR A 1 157 ? -29.339 2.975 7.823 1.00 49.75 157 THR A CA 1
ATOM 1187 C C . THR A 1 157 ? -30.276 2.586 8.975 1.00 49.75 157 THR A C 1
ATOM 1189 O O . THR A 1 157 ? -31.483 2.514 8.773 1.00 49.75 157 THR A O 1
ATOM 1192 N N . ARG A 1 158 ? -29.754 2.312 10.180 1.00 46.31 158 ARG A N 1
ATOM 1193 C CA . ARG A 1 158 ? -30.545 1.959 11.379 1.00 46.31 158 ARG A CA 1
ATOM 1194 C C . ARG A 1 158 ? -30.782 3.132 12.349 1.00 46.31 158 ARG A C 1
ATOM 1196 O O . ARG A 1 158 ? -31.105 2.888 13.510 1.00 46.31 158 ARG A O 1
ATOM 1203 N N . ARG A 1 159 ? -30.614 4.379 11.906 1.00 41.44 159 ARG A N 1
ATOM 1204 C CA . ARG A 1 159 ? -30.904 5.586 12.696 1.00 41.44 159 ARG A CA 1
ATOM 1205 C C . ARG A 1 159 ? -32.018 6.410 12.078 1.00 41.44 159 ARG A C 1
ATOM 1207 O O . ARG A 1 159 ? -32.045 6.492 10.833 1.00 41.44 159 ARG A O 1
#

Radius of gyration: 16.67 Å; Cα contacts (8 Å, |Δi|>4): 191; chains: 1; bounding box: 58×40×31 Å

pLDDT: mean 73.88, std 13.07, range [36.75, 91.62]

Organism: NCBI:txid68239

Nearest PDB structures (foldseek):
  2hr2-assembly2_B  TM=6.388E-01  e=2.085E-01  Chlorobaculum tepidum TLS
  5cwn-assembly1_A  TM=3.986E-01  e=2.490E-02  synthetic construct
  6e9r-assembly1_B  TM=4.366E-01  e=2.768E-01  synthetic construct
  6e9x-assembly1_C  TM=4.633E-01  e=8.597E-01  synthetic construct
  3sf4-assembly1_A  TM=5.807E-01  e=1.746E+00  Homo sapiens

Sequence (159 aa):
MRAADESDDPLVLALAARSGTHALLANGRYDDALELGNTAAARLSSRVAANDPAALSLLGMIHLRAAVAAARHQDRPTATGLLDRAEELADDLGSDENYWHTGFGPTNVLVHRLSVELDLDNVSYVVENGRINVDHMPQERSVSHRIDFARPVACRTRR

Mean predicted aligned error: 10.09 Å

Secondary structure (DSSP, 8-state):
----S----HHHHHHHHHHHHHHHHHTT-HHHHHHHHHHHHHHHHHHHTTT-HHHHHHHHHHHHHHHHHHHHTT-HHHHHHHHHHHHHHHHHH-S---GGG---SHHHHHHHHHHHHHHTT-HHHHHHH-----TTS-HHHHHHHHHHHHHHHHHHTT-

Solvent-accessible surface area (backbone atoms only — not comparable to full-atom values): 8701 Å² total; per-residue (Å²): 144,88,88,85,87,84,76,86,47,58,64,61,51,35,54,50,36,49,53,47,30,52,54,26,52,76,68,72,36,54,70,62,23,45,52,46,40,52,56,36,44,65,64,35,45,72,42,42,76,66,68,34,63,62,40,31,37,53,46,25,52,37,28,47,53,46,12,45,52,27,10,71,69,66,35,54,71,60,16,51,56,24,42,53,55,22,44,55,34,18,58,75,58,69,46,78,40,62,60,90,82,63,55,36,16,52,66,47,46,51,53,48,50,41,53,26,35,49,56,56,70,37,56,68,58,34,68,74,65,53,86,64,91,44,85,90,49,62,66,73,59,37,50,52,49,52,53,65,47,47,57,63,52,60,65,61,72,76,113

Foldseek 3Di:
DDDDPPDPPLLSLLVVLLVVLVVCLVVLNLVVSVVSLVVSCVSLVVVVVVLPLSSLLSNLSSLLSNLLSCLLVLNNVSNVVSLVSSQVSQVSNVAQDCPPVSSRHNVLSLLSVLSSCVSNVVLVCCQVSLPDDCVPPDPVSVVVSCVSSVVSVVVVVPD